Protein AF-A0A6C0LGG3-F1 (afdb_monomer)

Foldseek 3Di:
DAEEEEELVCQVVVQVCLAPFWEKEWEDAPPDPVRVVLVVQVVVLVVDVLCVVLRYYYYYYYLSNLVVHPDVVSVVCVVVDDGWIWTGHRPDIDTDPDDSGNVSSSVVSVVVSVPPDDDDDPPPPPPPPPDDDDDDDDDDDDDDDDDDDDDDDDDDDDDDDDDDDDDDDDDD

Nearest PDB structures (foldseek):
  8eky-assembly1_M  TM=8.293E-01  e=2.227E-06  Homo sapiens
  7f05-assembly2_D  TM=6.601E-01  e=1.303E-04  Homo sapiens
  7f05-assembly1_A  TM=6.114E-01  e=1.422E-03  Homo sapiens
  1a8y-assembly1_A-2  TM=6.517E-01  e=4.264E-03  Oryctolagus cuniculus
  2lst-assembly1_A  TM=5.502E-01  e=1.030E-03  Thermus thermophilus HB27

Radius of gyration: 36.73 Å; Cα contacts (8 Å, |Δi|>4): 195; chains: 1; bounding box: 94×72×76 Å

Secondary structure (DSSP, 8-state):
-EEEEE-GGGHHHHHHHHHHSEEEEEEE-TT-HHHHHHHHHHHHHHT-HHHHTTTEEEEEEEGGGGGG--SHHHHHHHHH-SSEEEEEETTEEEEE-S-SSHHHHHHHHHHHHH-SS-PPPP--------------------------------------------------

InterPro domains:
  IPR013766 Thioredoxin domain [PF00085] (20-109)
  IPR036249 Thioredoxin-like superfamily [SSF52833] (14-112)
  IPR051063 Protein Disulfide Isomerase [PTHR45672] (22-161)

Sequence (172 aa):
MLFVTLDPSQGAELDKLAEFNKILLRYHSPLCTHCVKMGPDWDKVKKDKRLASSDITIVDANVGIVDGTKHPSAKDVSKKGVPTIYLIEGNNMKEYNGDRNQEDIVSFVLENSKQSGGKKKKKKIIRRKTQAKRRNVKAKKPTIKTKKSKRRQTIKRKKTIKRKKTIKRKSK

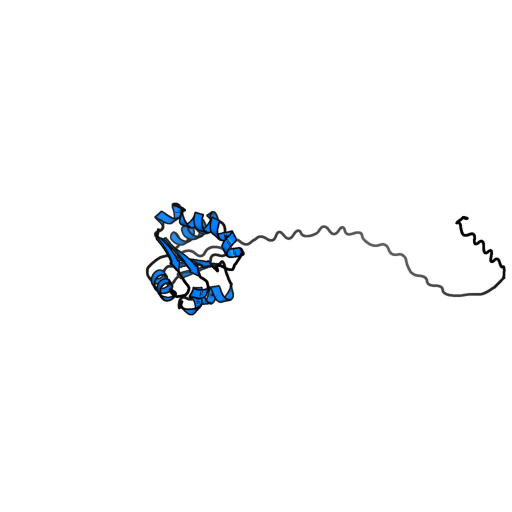Mean predicted aligned error: 15.9 Å

pLDDT: mean 74.4, std 22.51, range [34.44, 94.94]

Solvent-accessible surface area (backbone atoms only — not comparable to full-atom values): 11001 Å² total; per-residue (Å²): 97,50,80,45,78,38,56,42,88,41,12,63,56,54,46,53,46,30,59,78,38,40,27,43,37,34,36,31,48,96,86,37,67,68,30,59,70,36,42,67,32,50,55,49,50,76,68,38,67,79,49,48,82,64,67,35,32,41,33,42,31,36,57,66,15,37,87,48,30,83,50,68,67,33,64,50,37,73,75,72,48,71,63,41,43,36,42,30,47,48,92,47,76,44,80,61,87,74,63,84,44,39,69,53,50,54,48,54,49,55,55,51,74,73,41,93,74,72,87,81,78,78,83,75,80,77,77,78,76,84,76,80,84,82,82,86,79,82,88,85,85,86,81,89,82,88,82,91,84,86,80,91,81,90,86,90,80,91,79,90,75,88,79,87,76,90,86,79,87,79,91,133

Structure (mmCIF, N/CA/C/O backbone):
data_AF-A0A6C0LGG3-F1
#
_entry.id   AF-A0A6C0LGG3-F1
#
loop_
_atom_site.group_PDB
_atom_site.id
_atom_site.type_symbol
_atom_site.label_atom_id
_atom_site.label_alt_id
_atom_site.label_comp_id
_atom_site.label_asym_id
_atom_site.label_entity_id
_atom_site.label_seq_id
_atom_site.pdbx_PDB_ins_code
_atom_site.Cartn_x
_atom_site.Cartn_y
_atom_site.Cartn_z
_atom_site.occupancy
_atom_site.B_iso_or_equiv
_atom_site.auth_seq_id
_atom_site.auth_comp_id
_atom_site.auth_asym_id
_atom_site.auth_atom_id
_atom_site.pdbx_PDB_model_num
ATOM 1 N N . MET A 1 1 ? -15.953 -0.847 6.274 1.00 68.62 1 MET A N 1
ATOM 2 C CA . MET A 1 1 ? -14.761 -1.129 5.443 1.00 68.62 1 MET A CA 1
ATOM 3 C C . MET A 1 1 ? -15.097 -0.825 4.002 1.00 68.62 1 MET A C 1
ATOM 5 O O . MET A 1 1 ? -16.044 -1.402 3.482 1.00 68.62 1 MET A O 1
ATOM 9 N N . LEU A 1 2 ? -14.371 0.109 3.400 1.00 84.31 2 LEU A N 1
ATOM 10 C CA . LEU A 1 2 ? -14.626 0.580 2.044 1.00 84.31 2 LEU A CA 1
ATOM 11 C C . LEU A 1 2 ? -13.409 0.248 1.174 1.00 84.31 2 LEU A C 1
ATOM 13 O O . LEU A 1 2 ? -12.272 0.357 1.634 1.00 84.31 2 LEU A O 1
ATOM 17 N N . PHE A 1 3 ? -13.652 -0.229 -0.044 1.00 89.31 3 PHE A N 1
ATOM 18 C CA . PHE A 1 3 ? -12.607 -0.559 -1.007 1.00 89.31 3 PHE A CA 1
ATOM 19 C C . PHE 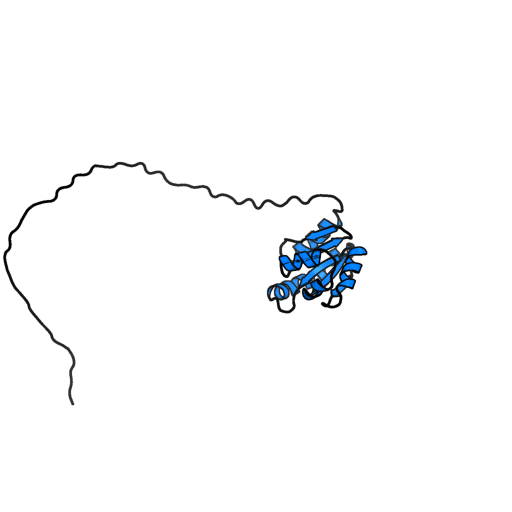A 1 3 ? -12.724 0.371 -2.211 1.00 89.31 3 PHE A C 1
ATOM 21 O O . PHE A 1 3 ? -13.799 0.458 -2.801 1.00 89.31 3 PHE A O 1
ATOM 28 N N . VAL A 1 4 ? -11.628 1.043 -2.562 1.00 92.00 4 VAL A N 1
ATOM 29 C CA . VAL A 1 4 ? -11.557 1.953 -3.713 1.00 92.00 4 VAL A CA 1
ATOM 30 C C . VAL A 1 4 ? -10.422 1.522 -4.623 1.00 92.00 4 VAL A C 1
ATOM 32 O O . VAL A 1 4 ? -9.296 1.324 -4.171 1.00 92.00 4 VAL A O 1
ATOM 35 N N . THR A 1 5 ? -10.708 1.404 -5.912 1.00 92.88 5 THR A N 1
ATOM 36 C CA . THR A 1 5 ? -9.689 1.343 -6.961 1.00 92.88 5 THR A CA 1
ATOM 37 C C . THR A 1 5 ? -9.531 2.731 -7.552 1.00 92.88 5 THR A C 1
ATOM 39 O O . THR A 1 5 ? -10.536 3.334 -7.919 1.00 92.88 5 THR A O 1
ATOM 42 N N . LEU A 1 6 ? -8.299 3.227 -7.633 1.00 92.19 6 LEU A N 1
ATOM 43 C CA . LEU A 1 6 ? -8.004 4.531 -8.213 1.00 92.19 6 LEU A CA 1
ATOM 44 C C . LEU A 1 6 ? -7.221 4.382 -9.510 1.00 92.19 6 LEU A C 1
ATOM 46 O O . LEU A 1 6 ? -6.122 3.811 -9.547 1.00 92.19 6 LEU A O 1
ATOM 50 N N . ASP A 1 7 ? -7.790 4.958 -10.557 1.00 89.75 7 ASP A N 1
ATOM 51 C CA . ASP A 1 7 ? -7.157 5.088 -11.857 1.00 89.75 7 ASP A CA 1
ATOM 52 C C . ASP A 1 7 ? -6.155 6.257 -11.880 1.00 89.75 7 ASP A C 1
ATOM 54 O O . ASP A 1 7 ? -6.209 7.151 -11.028 1.00 89.75 7 ASP A O 1
ATOM 58 N N . PRO A 1 8 ? -5.230 6.303 -12.862 1.00 88.50 8 PRO A N 1
ATOM 59 C CA . PRO A 1 8 ? -4.203 7.347 -12.952 1.00 88.50 8 PRO A CA 1
ATOM 60 C C . PRO A 1 8 ? -4.741 8.787 -12.929 1.00 88.50 8 PRO A C 1
ATOM 62 O O . PRO A 1 8 ? -4.051 9.702 -12.491 1.00 88.50 8 PRO A O 1
ATOM 65 N N . SER A 1 9 ? -5.984 8.998 -13.366 1.00 89.88 9 SER A N 1
ATOM 66 C CA . SER A 1 9 ? -6.632 10.313 -13.395 1.00 89.88 9 SER A CA 1
ATOM 67 C C . SER A 1 9 ? -7.136 10.795 -12.026 1.00 89.88 9 SER A C 1
ATOM 69 O O . SER A 1 9 ? -7.463 11.970 -11.884 1.00 89.88 9 SER A O 1
ATOM 71 N N . GLN A 1 10 ? -7.202 9.926 -11.011 1.00 91.06 10 GLN A N 1
ATOM 72 C CA . GLN A 1 10 ? -7.863 10.204 -9.727 1.00 91.06 10 GLN A CA 1
ATOM 73 C C . GLN A 1 10 ? -6.899 10.608 -8.596 1.00 91.06 10 GLN A C 1
ATOM 75 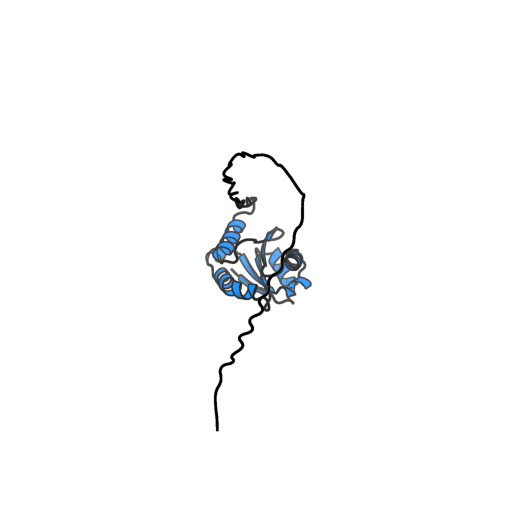O O . GLN A 1 10 ? -7.213 10.441 -7.418 1.00 91.06 10 GLN A O 1
ATOM 80 N N . GLY A 1 11 ? -5.727 11.171 -8.905 1.00 88.12 11 GLY A N 1
ATOM 81 C CA . GLY A 1 11 ? -4.739 11.532 -7.872 1.00 88.12 11 GLY A CA 1
ATOM 82 C C . GLY A 1 11 ? -5.259 12.491 -6.796 1.00 88.12 11 GLY A C 1
ATOM 83 O O . GLY A 1 11 ? -4.998 12.295 -5.612 1.00 88.12 11 GLY A O 1
ATOM 84 N N . ALA A 1 12 ? -6.109 13.448 -7.172 1.00 89.94 12 ALA A N 1
ATOM 85 C CA . ALA A 1 12 ? -6.736 14.362 -6.217 1.00 89.94 12 ALA A CA 1
ATOM 86 C C . ALA A 1 12 ? -7.730 13.672 -5.261 1.00 89.94 12 ALA A C 1
ATOM 88 O O . ALA A 1 12 ? -8.007 14.188 -4.179 1.00 89.94 12 ALA A O 1
ATOM 89 N N . GLU A 1 13 ? -8.301 12.531 -5.651 1.00 91.00 13 GLU A N 1
ATOM 90 C CA . GLU A 1 13 ? -9.200 11.753 -4.796 1.00 91.00 13 GLU A CA 1
ATOM 91 C C . GLU A 1 13 ? -8.419 11.025 -3.700 1.00 91.00 13 GLU A C 1
ATOM 93 O O . GLU A 1 13 ? -8.846 11.013 -2.546 1.00 91.00 13 GLU A O 1
ATOM 98 N N . LEU A 1 14 ? -7.232 10.505 -4.034 1.00 90.62 14 LEU A N 1
ATOM 99 C CA . LEU A 1 14 ? -6.331 9.892 -3.062 1.00 90.62 14 LEU A CA 1
ATOM 100 C C . LEU A 1 14 ? -5.936 10.876 -1.955 1.00 90.62 14 LEU A C 1
ATOM 102 O O . LEU A 1 14 ? -5.975 10.516 -0.779 1.00 90.62 14 LEU A O 1
ATOM 106 N N . ASP A 1 15 ? -5.588 12.109 -2.334 1.00 90.31 15 ASP A N 1
ATOM 107 C CA . ASP A 1 15 ? -5.194 13.158 -1.388 1.00 90.31 15 ASP A CA 1
ATOM 108 C C . ASP A 1 15 ? -6.338 13.469 -0.403 1.00 90.31 15 ASP A C 1
ATOM 110 O O . ASP A 1 15 ? -6.129 13.487 0.808 1.00 90.31 15 ASP A O 1
ATOM 114 N N . LYS A 1 16 ? -7.576 13.600 -0.898 1.00 91.19 16 LYS A N 1
ATOM 115 C CA . LYS A 1 16 ? -8.758 13.810 -0.042 1.00 91.19 16 LYS A CA 1
ATOM 116 C C . LYS A 1 16 ? -8.990 12.629 0.898 1.00 91.19 16 LYS A C 1
ATOM 118 O O . LYS A 1 16 ? -9.224 12.813 2.088 1.00 91.19 16 LYS A O 1
ATOM 123 N N . LEU A 1 17 ? -8.917 11.400 0.385 1.00 90.69 17 LEU A N 1
ATOM 124 C CA . LEU A 1 17 ? -9.123 10.201 1.200 1.00 90.69 17 LEU A CA 1
ATOM 125 C C . LEU A 1 17 ? -8.088 10.081 2.325 1.00 90.69 17 LEU A C 1
ATOM 127 O O . LEU A 1 17 ? -8.449 9.668 3.426 1.00 90.69 17 LEU A O 1
ATOM 131 N N . ALA A 1 18 ? -6.837 10.460 2.056 1.00 89.88 18 ALA A N 1
ATOM 132 C CA . ALA A 1 18 ? -5.750 10.454 3.030 1.00 89.88 18 ALA A CA 1
ATOM 133 C C . ALA A 1 18 ? -5.952 11.465 4.174 1.00 89.88 18 ALA A C 1
ATOM 135 O O . ALA A 1 18 ? -5.519 11.206 5.298 1.00 89.88 18 ALA A O 1
ATOM 136 N N . GLU A 1 19 ? -6.605 12.597 3.902 1.00 88.75 19 GLU A N 1
ATOM 137 C CA . GLU A 1 19 ? -6.882 13.636 4.901 1.00 88.75 19 GLU A CA 1
ATOM 138 C C . GLU A 1 19 ? -8.019 13.246 5.853 1.00 88.75 19 GLU A C 1
ATOM 140 O O . GLU A 1 19 ? -7.899 13.433 7.063 1.00 88.75 19 GLU A O 1
ATOM 145 N N . PHE A 1 20 ? -9.113 12.688 5.325 1.00 86.06 20 PHE A N 1
ATOM 146 C CA . PHE A 1 20 ? -10.318 12.421 6.120 1.00 86.06 20 PHE A CA 1
ATOM 147 C C . PHE A 1 20 ? -10.325 11.053 6.805 1.00 86.06 20 PHE A C 1
ATOM 149 O O . PHE A 1 20 ? -10.937 10.907 7.861 1.00 86.06 20 PHE A O 1
ATOM 156 N N . ASN A 1 21 ? -9.679 10.042 6.216 1.00 89.00 21 ASN A N 1
ATOM 157 C CA . ASN A 1 21 ? -9.802 8.655 6.656 1.00 89.00 21 ASN A CA 1
ATOM 158 C C . ASN A 1 21 ? -8.443 7.981 6.846 1.00 89.00 21 ASN A C 1
ATOM 160 O O . ASN A 1 21 ? -7.431 8.358 6.258 1.00 89.00 21 ASN A O 1
ATOM 164 N N . LYS A 1 22 ? -8.439 6.898 7.629 1.00 91.69 22 LYS A N 1
ATOM 165 C CA . LYS A 1 22 ? -7.303 5.974 7.663 1.00 91.69 22 LYS A CA 1
ATOM 166 C C . LYS A 1 22 ? -7.346 5.114 6.414 1.00 91.69 22 LYS A C 1
ATOM 168 O O . LYS A 1 22 ? -8.293 4.346 6.219 1.00 91.69 22 LYS A O 1
ATOM 173 N N . ILE A 1 23 ? -6.319 5.224 5.582 1.00 93.31 23 ILE A N 1
ATOM 174 C CA . ILE A 1 23 ? -6.248 4.496 4.321 1.00 93.31 23 ILE A CA 1
ATOM 175 C C . ILE A 1 23 ? -5.083 3.512 4.306 1.00 93.31 23 ILE A C 1
ATOM 177 O O . ILE A 1 23 ? -3.945 3.842 4.647 1.00 93.31 23 ILE A O 1
ATOM 181 N N . LEU A 1 24 ? -5.369 2.284 3.883 1.00 94.31 24 LEU A N 1
ATOM 182 C CA . LEU A 1 24 ? -4.362 1.304 3.506 1.00 94.31 24 LEU A CA 1
ATOM 183 C C . LEU A 1 24 ? -4.193 1.366 1.990 1.00 94.31 24 LEU A C 1
ATOM 185 O O . LEU A 1 24 ? -5.000 0.818 1.242 1.00 94.31 24 LEU A O 1
ATOM 189 N N . LEU A 1 25 ? -3.141 2.042 1.553 1.00 94.12 25 LEU A N 1
ATOM 190 C CA . LEU A 1 25 ? -2.843 2.306 0.156 1.00 94.12 25 LEU A CA 1
ATOM 191 C C . LEU A 1 25 ? -1.869 1.266 -0.395 1.00 94.12 25 LEU A C 1
ATOM 193 O O . LEU A 1 25 ? -0.765 1.112 0.124 1.00 94.12 25 LEU A O 1
ATOM 197 N N . ARG A 1 26 ? -2.230 0.602 -1.492 1.00 94.12 26 ARG A N 1
ATOM 198 C CA . ARG A 1 26 ? -1.309 -0.200 -2.304 1.00 94.12 26 ARG A CA 1
ATOM 199 C C . ARG A 1 26 ? -1.100 0.469 -3.648 1.00 94.12 26 ARG A C 1
ATOM 201 O O . ARG A 1 26 ? -2.061 0.688 -4.373 1.00 94.12 26 ARG A O 1
ATOM 208 N N . TYR A 1 27 ? 0.157 0.684 -4.011 1.00 94.94 27 TYR A N 1
ATOM 209 C CA . TYR A 1 27 ? 0.516 1.026 -5.381 1.00 94.94 27 TYR A CA 1
ATOM 210 C C . TYR A 1 27 ? 0.804 -0.237 -6.186 1.00 94.94 27 TYR A C 1
ATOM 212 O O . TYR A 1 27 ? 1.655 -1.049 -5.801 1.00 94.94 27 TYR A O 1
ATOM 220 N N . HIS A 1 28 ? 0.120 -0.391 -7.316 1.00 93.94 28 HIS A N 1
ATOM 221 C CA . HIS A 1 28 ? 0.299 -1.513 -8.232 1.00 93.94 28 HIS A CA 1
ATOM 222 C C . HIS A 1 28 ? 0.442 -1.046 -9.685 1.00 93.94 28 HIS A C 1
ATOM 224 O O . HIS A 1 28 ? 0.162 0.097 -10.029 1.00 93.94 28 HIS A O 1
ATOM 230 N N . SER A 1 29 ? 0.882 -1.949 -10.561 1.00 93.62 29 SER A N 1
ATOM 231 C CA . SER A 1 29 ? 0.896 -1.721 -12.008 1.00 93.62 29 SER A CA 1
ATOM 232 C C . SER A 1 29 ? 0.348 -2.952 -12.731 1.00 93.62 29 SER A C 1
ATOM 234 O O . SER A 1 29 ? 0.697 -4.070 -12.335 1.00 93.62 29 SER A O 1
ATOM 236 N N . PRO A 1 30 ? -0.474 -2.785 -13.785 1.00 89.50 30 PRO A N 1
ATOM 237 C CA . PRO A 1 30 ? -1.038 -3.906 -14.539 1.00 89.50 30 PRO A CA 1
ATOM 238 C C . PRO A 1 30 ? 0.025 -4.741 -15.270 1.00 89.50 30 PRO A C 1
ATOM 240 O O . PRO A 1 30 ? -0.169 -5.934 -15.474 1.00 89.50 30 PRO A O 1
ATOM 243 N N . LEU A 1 31 ? 1.175 -4.150 -15.614 1.00 89.69 31 LEU A N 1
ATOM 244 C CA . LEU A 1 31 ? 2.265 -4.842 -16.317 1.00 89.69 31 LEU A CA 1
ATOM 245 C C . LEU A 1 31 ? 3.255 -5.538 -15.370 1.00 89.69 31 LEU A C 1
ATOM 247 O O . LEU A 1 31 ? 4.162 -6.245 -15.808 1.00 89.69 31 LEU A O 1
ATOM 251 N N . CYS A 1 32 ? 3.120 -5.342 -14.058 1.00 92.50 32 CYS A N 1
ATOM 252 C CA . CYS A 1 32 ? 4.085 -5.859 -13.100 1.00 92.50 32 CYS A CA 1
ATOM 253 C C . CYS A 1 32 ? 3.719 -7.280 -12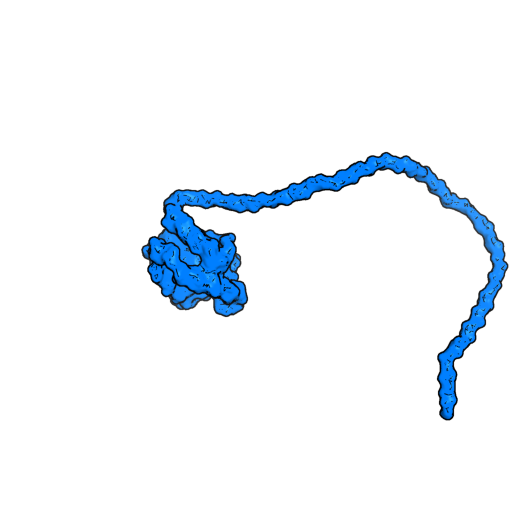.652 1.00 92.50 32 CYS A C 1
ATOM 255 O O . CYS A 1 32 ? 2.788 -7.489 -11.872 1.00 92.50 32 CYS A O 1
ATOM 257 N N . THR A 1 33 ? 4.527 -8.261 -13.052 1.00 92.31 33 THR A N 1
ATOM 258 C CA . THR A 1 33 ? 4.357 -9.671 -12.656 1.00 92.31 33 THR A CA 1
ATOM 259 C C . THR A 1 33 ? 4.379 -9.874 -11.135 1.00 92.31 33 THR A C 1
ATOM 261 O O . THR A 1 33 ? 3.654 -10.722 -10.614 1.00 92.31 33 THR A O 1
ATOM 264 N N . HIS A 1 34 ? 5.156 -9.076 -10.393 1.00 91.44 34 HIS A N 1
ATOM 265 C CA . HIS A 1 34 ? 5.180 -9.114 -8.926 1.00 91.44 34 HIS A CA 1
ATOM 266 C C . HIS A 1 34 ? 3.876 -8.607 -8.296 1.00 91.44 34 HIS A C 1
ATOM 268 O O . HIS A 1 34 ? 3.466 -9.131 -7.262 1.00 91.44 34 HIS A O 1
ATOM 274 N N . CYS A 1 35 ? 3.209 -7.632 -8.923 1.00 92.81 35 CYS A N 1
ATOM 275 C CA . CYS A 1 35 ? 1.904 -7.145 -8.473 1.00 92.81 35 CYS A CA 1
ATOM 276 C C . CYS A 1 35 ? 0.819 -8.200 -8.707 1.00 92.81 35 CYS A C 1
ATOM 278 O O . CYS A 1 35 ? 0.023 -8.465 -7.810 1.00 92.81 35 CYS A O 1
ATOM 280 N N . VAL A 1 36 ? 0.831 -8.856 -9.874 1.00 91.56 36 VAL A N 1
ATOM 281 C CA . VAL A 1 36 ? -0.135 -9.917 -10.210 1.00 91.56 36 VAL A CA 1
ATOM 282 C C . VAL A 1 36 ? -0.031 -11.087 -9.230 1.00 91.56 36 VAL A C 1
ATOM 284 O O . VAL A 1 36 ? -1.047 -11.554 -8.724 1.00 91.56 36 VAL A O 1
ATOM 287 N N . LYS A 1 37 ? 1.192 -11.507 -8.876 1.00 92.62 37 LYS A N 1
ATOM 288 C CA . LYS A 1 37 ? 1.418 -12.568 -7.876 1.00 92.62 37 LYS A CA 1
ATOM 289 C C . LYS A 1 37 ? 0.870 -12.223 -6.489 1.00 92.62 37 LYS A C 1
ATOM 291 O O . LYS A 1 37 ? 0.441 -13.121 -5.779 1.00 92.62 37 LYS A O 1
ATOM 296 N N . MET A 1 38 ? 0.880 -10.944 -6.116 1.00 92.56 38 MET A N 1
ATOM 297 C CA . MET A 1 38 ? 0.341 -10.453 -4.842 1.00 92.56 38 MET A CA 1
ATOM 298 C C . MET A 1 38 ? -1.184 -10.231 -4.884 1.00 92.56 38 MET A C 1
ATOM 300 O O . MET A 1 38 ? -1.823 -10.127 -3.839 1.00 92.56 38 MET A O 1
ATOM 304 N N . GLY A 1 39 ? -1.783 -10.174 -6.078 1.00 91.75 39 GLY A N 1
ATOM 305 C CA . GLY A 1 39 ? -3.227 -10.044 -6.297 1.00 91.75 39 GLY A CA 1
ATOM 306 C C . GLY A 1 39 ? -4.097 -10.926 -5.390 1.00 91.75 39 GLY A C 1
ATOM 307 O O . GLY A 1 39 ? -4.890 -10.366 -4.632 1.00 91.75 39 GLY A O 1
ATOM 308 N N . PRO A 1 40 ? -3.922 -12.265 -5.379 1.00 93.50 40 PRO A N 1
ATOM 309 C CA . PRO A 1 40 ? -4.771 -13.149 -4.580 1.00 93.50 40 PRO A CA 1
ATOM 310 C C . PRO A 1 40 ? -4.668 -12.891 -3.075 1.00 93.50 40 PRO A C 1
ATOM 312 O O . PRO A 1 40 ? -5.671 -12.987 -2.372 1.00 93.50 40 PRO A O 1
ATOM 315 N N . ASP A 1 41 ? -3.487 -12.549 -2.558 1.00 94.19 41 ASP A N 1
ATOM 316 C CA . ASP A 1 41 ? -3.332 -12.244 -1.133 1.00 94.19 41 ASP A CA 1
ATOM 317 C C . ASP A 1 41 ? -3.942 -10.890 -0.781 1.00 94.19 41 ASP A C 1
ATOM 319 O O . ASP A 1 41 ? -4.582 -10.755 0.260 1.00 94.19 41 ASP A O 1
ATOM 323 N N . TRP A 1 42 ? -3.848 -9.910 -1.679 1.00 93.88 42 TRP A N 1
ATOM 324 C CA . TRP A 1 42 ? -4.516 -8.623 -1.511 1.00 93.88 42 TRP A CA 1
ATOM 325 C C . TRP A 1 42 ? -6.042 -8.750 -1.491 1.00 93.88 42 TRP A C 1
ATOM 327 O O . TRP A 1 42 ? -6.701 -8.124 -0.664 1.00 93.88 42 TRP A O 1
ATOM 337 N N . ASP A 1 43 ? -6.620 -9.605 -2.334 1.00 93.25 43 ASP A N 1
ATOM 338 C CA . ASP A 1 43 ? -8.066 -9.842 -2.323 1.00 93.25 43 ASP A CA 1
ATOM 339 C C . ASP A 1 43 ? -8.539 -10.533 -1.038 1.00 93.25 43 ASP A C 1
ATOM 341 O O . ASP A 1 43 ? -9.647 -10.265 -0.566 1.00 93.25 43 ASP A O 1
ATOM 345 N N . LYS A 1 44 ? -7.697 -11.371 -0.417 1.00 93.44 44 LYS A N 1
ATOM 346 C CA . LYS A 1 44 ? -7.981 -11.903 0.924 1.00 93.44 44 LYS A CA 1
ATOM 347 C C . LYS A 1 44 ? -7.940 -10.805 1.983 1.00 93.44 44 LYS A C 1
ATOM 349 O O . LYS A 1 44 ? -8.811 -10.791 2.845 1.00 93.44 44 LYS A O 1
ATOM 354 N N . VAL A 1 45 ? -6.990 -9.865 1.901 1.00 92.50 45 VAL A N 1
ATOM 355 C CA . VAL A 1 45 ? -6.929 -8.701 2.808 1.00 92.50 45 VAL A CA 1
ATOM 356 C C . VAL A 1 45 ? -8.214 -7.873 2.704 1.00 92.50 45 VAL A C 1
ATOM 358 O O . VAL A 1 45 ? -8.791 -7.529 3.731 1.00 92.50 45 VAL A O 1
ATOM 361 N N . LYS A 1 46 ? -8.726 -7.627 1.488 1.00 90.94 46 LYS A N 1
ATOM 362 C CA . LYS A 1 46 ? -10.004 -6.913 1.277 1.00 90.94 46 LYS A CA 1
ATOM 363 C C . LYS A 1 46 ? -11.198 -7.590 1.950 1.00 90.94 46 LYS A C 1
ATOM 365 O O . LYS A 1 46 ? -12.122 -6.908 2.376 1.00 90.94 46 LYS A O 1
ATOM 370 N N . LYS A 1 47 ? -11.191 -8.922 2.022 1.00 91.06 47 LYS A N 1
ATOM 371 C CA . LYS A 1 47 ? -12.276 -9.733 2.597 1.00 91.06 47 LYS A CA 1
ATOM 372 C C . LYS A 1 47 ? -12.073 -10.047 4.082 1.00 91.06 47 LYS A C 1
ATOM 374 O O . LYS A 1 47 ? -12.912 -10.723 4.680 1.00 91.06 47 LYS A O 1
ATOM 379 N N . ASP A 1 48 ? -10.972 -9.602 4.686 1.00 90.81 48 ASP A N 1
ATOM 380 C CA . ASP A 1 48 ? -10.644 -9.948 6.063 1.00 90.81 48 ASP A CA 1
ATOM 381 C C . ASP A 1 48 ? -11.524 -9.176 7.055 1.00 90.81 48 ASP A C 1
ATOM 383 O O . ASP A 1 48 ? -11.434 -7.955 7.199 1.00 90.81 48 ASP A O 1
ATOM 387 N N . LYS A 1 49 ? -12.358 -9.910 7.796 1.00 86.50 49 LYS A N 1
ATOM 388 C CA . LYS A 1 49 ? -13.289 -9.342 8.782 1.00 86.50 49 LYS A CA 1
ATOM 389 C C . LYS A 1 49 ? -12.583 -8.592 9.911 1.00 86.50 49 LYS A C 1
ATOM 391 O O . LYS A 1 49 ? -13.186 -7.709 10.508 1.00 86.50 49 LYS A O 1
ATOM 396 N N . ARG A 1 50 ? -11.312 -8.897 10.200 1.00 86.75 50 ARG A N 1
ATOM 397 C CA . ARG A 1 50 ? -10.550 -8.209 11.256 1.00 86.75 50 ARG A CA 1
ATOM 398 C C . ARG A 1 50 ? -10.349 -6.727 10.951 1.00 86.75 50 ARG A C 1
ATOM 400 O O . ARG A 1 50 ? -10.273 -5.924 11.874 1.00 86.75 50 ARG A O 1
ATOM 407 N N . LEU A 1 51 ? -10.287 -6.369 9.669 1.00 84.44 51 LEU A N 1
ATOM 408 C CA . LEU A 1 51 ? -10.164 -4.981 9.228 1.00 84.44 51 LEU A CA 1
ATOM 409 C C . LEU A 1 51 ? -11.507 -4.244 9.236 1.00 84.44 51 LEU A C 1
ATOM 411 O O . LEU A 1 51 ? -11.530 -3.014 9.319 1.00 84.44 51 LEU A O 1
ATOM 415 N N . ALA A 1 52 ? -12.624 -4.976 9.225 1.00 80.06 52 ALA A N 1
ATOM 416 C CA . ALA A 1 52 ? -13.954 -4.381 9.278 1.00 80.06 52 ALA A CA 1
ATOM 417 C C . ALA A 1 52 ? -14.186 -3.577 10.561 1.00 80.06 52 ALA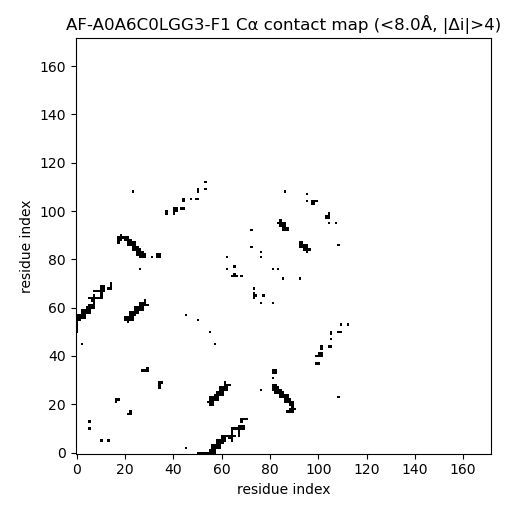 A C 1
ATOM 419 O O . ALA A 1 52 ? -14.835 -2.540 10.505 1.00 80.06 52 ALA A O 1
ATOM 420 N N . SER A 1 53 ? -13.601 -4.010 11.680 1.00 75.56 53 SER A N 1
ATOM 421 C CA . SER A 1 53 ? -13.703 -3.332 12.977 1.00 75.56 53 SER A CA 1
ATOM 422 C C . SER A 1 53 ? -12.776 -2.123 13.138 1.00 75.56 53 SER A C 1
ATOM 424 O O . SER A 1 53 ? -12.807 -1.489 14.185 1.00 75.56 53 SER A O 1
ATOM 426 N N . SER A 1 54 ? -11.905 -1.840 12.163 1.00 76.88 54 SER A N 1
ATOM 427 C CA . SER A 1 54 ? -10.864 -0.805 12.289 1.00 76.88 54 SER A CA 1
ATOM 428 C C . SER A 1 54 ? -11.157 0.503 11.547 1.00 76.88 54 SER A C 1
ATOM 430 O O . SER A 1 54 ? -10.322 1.399 11.590 1.00 76.88 54 SER A O 1
ATOM 432 N N . ASP A 1 55 ? -12.314 0.623 10.884 1.00 83.25 55 ASP A N 1
ATOM 433 C CA . ASP A 1 55 ? -12.710 1.804 10.091 1.00 83.25 55 ASP A CA 1
ATOM 434 C C . ASP A 1 55 ? -11.645 2.254 9.078 1.00 83.25 55 ASP A C 1
ATOM 436 O O . ASP A 1 55 ? -11.345 3.434 8.914 1.00 83.25 55 ASP A O 1
ATOM 440 N N . ILE A 1 56 ? -11.049 1.279 8.384 1.00 90.00 56 ILE A N 1
ATOM 441 C CA . ILE A 1 56 ? -10.004 1.520 7.386 1.00 90.00 56 ILE A CA 1
ATOM 442 C C . ILE A 1 56 ? -10.580 1.389 5.983 1.00 90.00 56 ILE A C 1
ATOM 444 O O . ILE A 1 56 ? -11.336 0.457 5.672 1.00 90.00 56 ILE A O 1
ATOM 448 N N . THR A 1 57 ? -10.165 2.314 5.125 1.00 92.06 57 THR A N 1
ATOM 449 C CA . THR A 1 57 ? -10.432 2.276 3.690 1.00 92.06 57 THR A CA 1
ATOM 450 C C . THR A 1 57 ? -9.238 1.652 2.982 1.00 92.06 57 THR A C 1
ATOM 452 O O . THR A 1 57 ? -8.108 2.121 3.104 1.00 92.06 57 THR A O 1
ATOM 455 N N . ILE A 1 58 ? -9.465 0.570 2.243 1.00 93.62 58 ILE A N 1
ATOM 456 C CA . ILE A 1 58 ? -8.421 -0.048 1.427 1.00 93.62 58 ILE A CA 1
ATOM 457 C C . ILE A 1 58 ? -8.450 0.602 0.052 1.00 93.62 58 ILE A C 1
ATOM 459 O O . ILE A 1 58 ? -9.476 0.579 -0.624 1.00 93.62 58 ILE A O 1
ATOM 463 N N . VAL A 1 59 ? -7.313 1.147 -0.364 1.00 94.50 59 VAL A N 1
ATOM 464 C CA . VAL A 1 59 ? -7.156 1.827 -1.646 1.00 94.50 59 VAL A CA 1
ATOM 465 C C . VAL A 1 59 ? -6.150 1.074 -2.501 1.00 94.50 59 VAL A C 1
ATOM 467 O O . VAL A 1 59 ? -5.032 0.782 -2.074 1.00 94.50 59 VAL A O 1
ATOM 470 N N . ASP A 1 60 ? -6.558 0.760 -3.720 1.00 94.31 60 ASP A N 1
ATOM 471 C CA . ASP A 1 60 ? -5.739 0.115 -4.731 1.00 94.31 60 ASP A CA 1
ATOM 472 C C . ASP A 1 60 ? -5.467 1.112 -5.850 1.00 94.31 60 ASP A C 1
ATOM 474 O O . ASP A 1 60 ? -6.355 1.428 -6.635 1.00 94.31 60 ASP A O 1
ATOM 478 N N . ALA A 1 61 ? -4.262 1.667 -5.871 1.00 94.62 61 ALA A N 1
ATOM 479 C CA . ALA A 1 61 ? -3.907 2.758 -6.758 1.00 94.62 61 ALA A CA 1
ATOM 480 C C . ALA A 1 61 ? -2.941 2.286 -7.842 1.00 94.62 61 ALA A C 1
ATOM 482 O O . ALA A 1 61 ? -1.915 1.652 -7.565 1.00 94.62 61 ALA A O 1
ATOM 483 N N . ASN A 1 62 ? -3.235 2.642 -9.088 1.00 93.56 62 ASN A N 1
ATOM 484 C CA . ASN A 1 62 ? -2.286 2.447 -10.171 1.00 93.56 62 ASN A CA 1
ATOM 485 C C . ASN A 1 62 ? -1.077 3.378 -9.977 1.00 93.56 62 ASN A C 1
ATOM 487 O O . ASN A 1 62 ? -1.236 4.546 -9.644 1.00 93.56 62 ASN A O 1
ATOM 491 N N . VAL A 1 63 ? 0.140 2.897 -10.226 1.00 92.81 63 VAL A N 1
ATOM 492 C CA . VAL A 1 63 ? 1.368 3.706 -10.148 1.00 92.81 63 VAL A CA 1
ATOM 493 C C . VAL A 1 63 ? 1.335 4.947 -11.048 1.00 92.81 63 VAL A C 1
ATOM 495 O O . VAL A 1 63 ? 1.987 5.934 -10.734 1.00 92.81 63 VAL A O 1
ATOM 498 N N . GLY A 1 64 ? 0.541 4.941 -12.125 1.00 89.94 64 GLY A N 1
ATOM 499 C CA . GLY A 1 64 ? 0.342 6.123 -12.973 1.00 89.94 64 GLY A CA 1
ATOM 500 C C . GLY A 1 64 ? -0.324 7.306 -12.258 1.00 89.94 64 GLY A C 1
ATOM 501 O O . GLY A 1 64 ? -0.264 8.424 -12.749 1.00 89.94 64 GLY A O 1
ATOM 502 N N . ILE A 1 65 ? -0.923 7.093 -11.082 1.00 91.50 65 ILE A N 1
ATOM 503 C CA . ILE A 1 65 ? -1.548 8.156 -10.285 1.00 91.50 65 ILE A CA 1
ATOM 504 C C . ILE A 1 65 ? -0.530 9.131 -9.676 1.00 91.50 65 ILE A C 1
ATOM 506 O O . ILE A 1 65 ? -0.899 10.203 -9.193 1.00 91.50 65 ILE A O 1
ATOM 510 N N . VAL A 1 66 ? 0.751 8.751 -9.656 1.00 89.69 66 VAL A N 1
ATOM 511 C CA . VAL A 1 66 ? 1.815 9.502 -8.986 1.00 89.69 66 VAL A CA 1
ATOM 512 C C . VAL A 1 66 ? 1.947 10.921 -9.534 1.00 89.69 66 VAL A C 1
ATOM 514 O O . VAL A 1 66 ? 2.179 11.844 -8.756 1.00 89.69 66 VAL A O 1
ATOM 517 N N . ASP A 1 67 ? 1.725 11.113 -10.834 1.00 87.00 67 ASP A N 1
ATOM 518 C CA . ASP A 1 67 ? 1.804 12.431 -11.470 1.00 87.00 67 ASP A CA 1
ATOM 519 C C . ASP A 1 67 ? 0.690 13.381 -10.993 1.00 87.00 67 ASP A C 1
ATOM 521 O O . ASP A 1 67 ? 0.883 14.595 -10.934 1.00 87.00 67 ASP A O 1
ATOM 525 N N . GLY A 1 68 ? -0.469 12.833 -10.611 1.00 85.19 68 GLY A N 1
ATOM 526 C CA . GLY A 1 68 ? -1.633 13.587 -10.139 1.00 85.19 68 GLY A CA 1
ATOM 527 C C . GLY A 1 68 ? -1.770 13.682 -8.617 1.00 85.19 68 GLY A C 1
ATOM 528 O O . GLY A 1 68 ? -2.713 14.312 -8.142 1.00 85.19 68 GLY A O 1
ATOM 529 N N . THR A 1 69 ? -0.877 13.049 -7.852 1.00 90.38 69 THR A N 1
ATOM 530 C CA . THR A 1 69 ? -0.976 12.937 -6.387 1.00 90.38 69 THR A CA 1
ATOM 531 C C . THR A 1 69 ? 0.018 13.877 -5.709 1.00 90.38 69 THR A C 1
ATOM 533 O O . THR A 1 69 ? 1.220 13.819 -5.976 1.00 90.38 69 THR A O 1
ATOM 536 N N . LYS A 1 70 ? -0.449 14.727 -4.786 1.00 89.62 70 LYS A N 1
ATOM 537 C CA . LYS A 1 70 ? 0.432 15.647 -4.040 1.00 89.62 70 LYS A CA 1
ATOM 538 C C . LYS A 1 70 ? 1.037 15.004 -2.794 1.00 89.62 70 LYS A C 1
ATOM 540 O O . LYS A 1 70 ? 2.102 15.439 -2.344 1.00 89.62 70 LYS A O 1
ATOM 545 N N . HIS A 1 71 ? 0.385 13.983 -2.242 1.00 88.69 71 HIS A N 1
ATOM 546 C CA . HIS A 1 71 ? 0.839 13.283 -1.048 1.00 88.69 71 HIS A CA 1
ATOM 547 C C . HIS A 1 71 ? 2.268 12.697 -1.208 1.00 88.69 71 HIS A C 1
ATOM 549 O O . HIS A 1 71 ? 2.612 12.153 -2.263 1.00 88.69 71 HIS A O 1
ATOM 555 N N . PRO A 1 72 ? 3.131 12.745 -0.167 1.00 88.50 72 PRO A N 1
ATOM 556 C CA . PRO A 1 72 ? 4.525 12.275 -0.235 1.00 88.50 72 PRO A CA 1
ATOM 557 C C . PRO A 1 72 ? 4.687 10.800 -0.630 1.00 88.50 72 PRO A C 1
ATOM 559 O O . PRO A 1 72 ? 5.722 10.426 -1.186 1.00 88.50 72 PRO A O 1
ATOM 562 N N . SER A 1 73 ? 3.661 9.973 -0.409 1.00 89.75 73 SER A N 1
ATOM 563 C CA . SER A 1 73 ? 3.659 8.558 -0.810 1.00 89.75 73 SER A CA 1
ATOM 564 C C . SER A 1 73 ? 3.894 8.357 -2.307 1.00 89.75 73 SER A C 1
ATOM 566 O O . SER A 1 73 ? 4.540 7.383 -2.688 1.00 89.75 73 SER A O 1
ATOM 568 N N . ALA A 1 74 ? 3.444 9.295 -3.140 1.00 89.62 74 ALA A N 1
ATOM 569 C CA . ALA A 1 74 ? 3.630 9.257 -4.583 1.00 89.62 74 ALA A CA 1
ATOM 570 C C . ALA A 1 74 ? 5.115 9.406 -4.974 1.00 89.62 74 ALA A C 1
ATOM 572 O O . ALA A 1 74 ? 5.659 8.644 -5.772 1.00 89.62 74 ALA A O 1
ATOM 573 N N . LYS A 1 75 ? 5.831 10.333 -4.329 1.00 89.81 75 LYS A N 1
ATOM 574 C CA . LYS A 1 75 ? 7.271 10.535 -4.568 1.00 89.81 75 LYS A CA 1
ATOM 575 C C . LYS A 1 75 ? 8.107 9.365 -4.058 1.00 89.81 75 LYS A C 1
ATOM 577 O O . LYS A 1 75 ? 9.135 9.035 -4.653 1.00 89.81 75 LYS A O 1
ATOM 582 N N . ASP A 1 76 ? 7.686 8.753 -2.956 1.00 90.88 76 ASP A N 1
ATOM 583 C CA . ASP A 1 76 ? 8.385 7.613 -2.370 1.00 90.88 76 ASP A CA 1
ATOM 584 C C . ASP A 1 76 ? 8.215 6.340 -3.200 1.00 90.88 76 ASP A C 1
ATOM 586 O O . ASP A 1 76 ? 9.201 5.627 -3.420 1.00 90.88 76 ASP A O 1
ATOM 590 N N . VAL A 1 77 ? 7.011 6.075 -3.721 1.00 91.56 77 VAL A N 1
ATOM 591 C CA . VAL A 1 77 ? 6.795 4.910 -4.587 1.00 91.56 77 VAL A CA 1
ATOM 592 C C . VAL A 1 77 ? 7.564 5.034 -5.900 1.00 91.56 77 VAL A C 1
ATOM 594 O O . VAL A 1 77 ? 8.145 4.045 -6.335 1.00 91.56 77 VAL A O 1
ATOM 597 N N . SER A 1 78 ? 7.704 6.234 -6.475 1.00 87.81 78 SER A N 1
ATOM 598 C CA . SER A 1 78 ? 8.550 6.432 -7.664 1.00 87.81 78 SER A CA 1
ATOM 599 C C . SER A 1 78 ? 10.014 6.054 -7.444 1.00 87.81 78 SER A C 1
ATOM 601 O O . SER A 1 78 ? 10.686 5.632 -8.380 1.00 87.81 78 SER A O 1
ATOM 603 N N . LYS A 1 79 ? 10.523 6.166 -6.210 1.00 88.50 79 LYS A N 1
ATOM 604 C CA . LYS A 1 79 ? 11.903 5.777 -5.875 1.00 88.50 79 LYS A CA 1
ATOM 605 C C . LYS A 1 79 ? 12.048 4.281 -5.597 1.00 88.50 79 LYS A C 1
ATOM 607 O O . LYS A 1 79 ? 13.108 3.720 -5.855 1.00 88.50 79 LYS A O 1
ATOM 612 N N . LYS A 1 80 ? 11.022 3.648 -5.019 1.00 88.75 80 LYS A N 1
ATOM 613 C CA . LYS A 1 80 ? 11.072 2.248 -4.551 1.00 88.75 80 LYS A CA 1
ATOM 614 C C . LYS A 1 80 ? 10.520 1.243 -5.557 1.00 88.75 80 LYS A C 1
ATOM 616 O O . LYS A 1 80 ? 10.945 0.090 -5.560 1.00 88.75 80 LYS A O 1
ATOM 621 N N . GLY A 1 81 ? 9.602 1.679 -6.410 1.00 89.69 81 GLY A N 1
ATOM 622 C CA . GLY A 1 81 ? 8.870 0.841 -7.349 1.00 89.69 81 GLY A CA 1
ATOM 623 C C . GLY A 1 81 ? 7.630 0.184 -6.736 1.00 89.69 81 GLY A C 1
ATOM 624 O O . GLY A 1 81 ? 7.165 0.541 -5.653 1.00 89.69 81 GLY A O 1
ATOM 625 N N . VAL A 1 82 ? 7.081 -0.790 -7.460 1.00 91.31 82 VAL A N 1
ATOM 626 C CA . VAL A 1 82 ? 5.848 -1.516 -7.115 1.00 91.31 82 VAL A CA 1
ATOM 627 C C . VAL A 1 82 ? 6.105 -3.025 -6.991 1.00 91.31 82 VAL A C 1
ATOM 629 O O . VAL A 1 82 ? 7.004 -3.543 -7.658 1.00 91.31 82 VAL A O 1
ATOM 632 N N . PRO A 1 83 ? 5.319 -3.774 -6.194 1.00 91.50 83 PRO A N 1
ATOM 633 C CA . PRO A 1 83 ? 4.244 -3.314 -5.313 1.00 91.50 83 PRO A CA 1
ATOM 634 C C . PRO A 1 83 ? 4.777 -2.774 -3.980 1.00 91.50 83 PRO A C 1
ATOM 636 O O . PRO A 1 83 ? 5.614 -3.420 -3.338 1.00 91.50 83 PRO A O 1
ATOM 639 N N . THR A 1 84 ? 4.226 -1.635 -3.554 1.00 92.94 84 THR A N 1
ATOM 640 C CA . THR A 1 84 ? 4.536 -0.987 -2.269 1.00 92.94 84 THR A CA 1
ATOM 641 C C . THR A 1 84 ? 3.240 -0.625 -1.547 1.00 92.94 84 THR A C 1
ATOM 643 O O . THR A 1 84 ? 2.276 -0.195 -2.184 1.00 92.94 84 THR A O 1
ATOM 646 N N . ILE A 1 85 ? 3.206 -0.831 -0.227 1.00 94.75 85 ILE A N 1
ATOM 647 C CA . ILE A 1 85 ? 2.025 -0.612 0.616 1.00 94.75 85 ILE A CA 1
ATOM 648 C C . ILE A 1 85 ? 2.341 0.458 1.662 1.00 94.75 85 ILE A C 1
ATOM 650 O O . ILE A 1 85 ? 3.394 0.433 2.306 1.00 94.75 85 ILE A O 1
ATOM 654 N N . TYR A 1 86 ? 1.396 1.366 1.863 1.00 93.75 86 TYR A N 1
ATOM 655 C CA . TYR A 1 86 ? 1.450 2.426 2.854 1.00 93.75 86 TYR A CA 1
ATOM 656 C C . TYR A 1 86 ? 0.187 2.418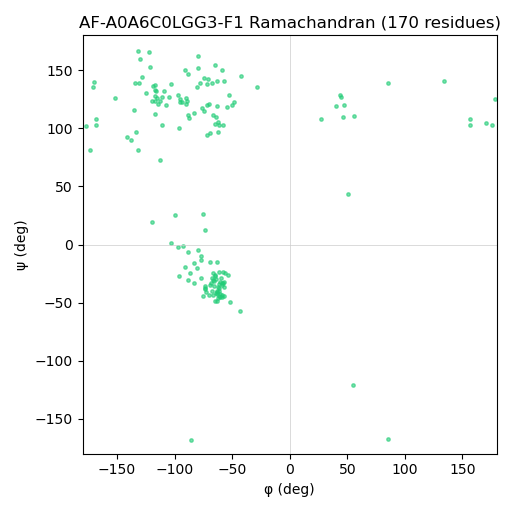 3.704 1.00 93.75 86 TYR A C 1
ATOM 658 O O . TYR A 1 86 ? -0.909 2.167 3.215 1.00 93.75 86 TYR A O 1
ATOM 666 N N . LEU A 1 87 ? 0.348 2.733 4.981 1.00 93.88 87 LEU A N 1
ATOM 667 C CA . LEU A 1 87 ? -0.753 3.085 5.862 1.00 93.88 87 LEU A CA 1
ATOM 668 C C . LEU A 1 87 ? -0.672 4.583 6.129 1.00 93.88 87 LEU A C 1
ATOM 670 O O . LEU A 1 87 ? 0.349 5.061 6.632 1.00 93.88 87 LEU A O 1
ATOM 674 N N . ILE A 1 88 ? -1.724 5.303 5.760 1.00 92.56 88 ILE A N 1
ATOM 675 C CA . ILE A 1 88 ? -1.819 6.753 5.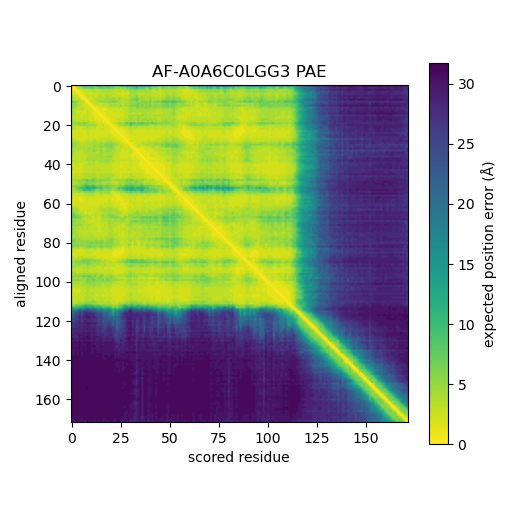906 1.00 92.56 88 ILE A CA 1
ATOM 676 C C . ILE A 1 88 ? -2.973 7.065 6.857 1.00 92.56 88 ILE A C 1
ATOM 678 O O . ILE A 1 88 ? -4.052 6.485 6.758 1.00 92.56 88 ILE A O 1
ATOM 682 N N . GLU A 1 89 ? -2.714 7.950 7.809 1.00 90.25 89 GLU A N 1
ATOM 683 C CA . GLU A 1 89 ? -3.659 8.412 8.821 1.00 90.25 89 GLU A CA 1
ATOM 684 C C . GLU A 1 89 ? -3.422 9.911 9.030 1.00 90.25 89 GLU A C 1
ATOM 686 O O . GLU A 1 89 ? -2.529 10.314 9.789 1.00 90.25 89 GLU A O 1
ATOM 691 N N . GLY A 1 90 ? -4.174 10.734 8.291 1.00 86.50 90 GLY A N 1
ATOM 692 C CA . GLY A 1 90 ? -3.947 12.175 8.217 1.00 86.50 90 GLY A CA 1
ATOM 693 C C . GLY A 1 90 ? -2.507 12.472 7.792 1.00 86.50 90 GLY A C 1
ATOM 694 O O . GLY A 1 90 ? -2.033 12.008 6.760 1.00 86.50 90 GLY A O 1
ATOM 695 N N . ASN A 1 91 ? -1.761 13.187 8.635 1.00 84.56 91 ASN A N 1
ATOM 696 C CA . ASN A 1 91 ? -0.360 13.533 8.372 1.00 84.56 91 ASN A CA 1
ATOM 697 C C . ASN A 1 91 ? 0.637 12.385 8.608 1.00 84.56 91 ASN A C 1
ATOM 699 O O . ASN A 1 91 ? 1.820 12.526 8.288 1.00 84.56 91 ASN A O 1
ATOM 703 N N . ASN A 1 92 ? 0.212 11.269 9.206 1.00 88.75 92 ASN A N 1
ATOM 704 C CA . ASN A 1 92 ? 1.102 10.147 9.475 1.00 88.75 92 ASN A CA 1
ATOM 705 C C . ASN A 1 92 ? 1.107 9.181 8.293 1.00 88.75 92 ASN A C 1
ATOM 707 O O . ASN A 1 92 ? 0.091 8.577 7.968 1.00 88.75 92 ASN A O 1
ATOM 711 N N . MET A 1 93 ? 2.285 8.959 7.715 1.00 90.69 93 MET A N 1
ATOM 712 C CA . MET A 1 93 ? 2.509 7.956 6.680 1.00 90.69 93 MET A CA 1
ATOM 713 C C . MET A 1 93 ? 3.490 6.904 7.196 1.00 90.69 93 MET A C 1
ATOM 715 O O . MET A 1 93 ? 4.614 7.216 7.596 1.00 90.69 93 MET A O 1
ATOM 719 N N . LYS A 1 94 ? 3.075 5.637 7.174 1.00 92.75 94 LYS A N 1
ATOM 720 C CA . LYS A 1 94 ? 3.911 4.495 7.548 1.00 92.75 94 LYS A CA 1
ATOM 721 C C . LYS A 1 94 ? 4.045 3.548 6.370 1.00 92.75 94 LYS A C 1
ATOM 723 O O . LYS A 1 94 ? 3.063 3.032 5.847 1.00 92.75 94 LYS A O 1
ATOM 728 N N . GLU A 1 95 ? 5.283 3.289 5.984 1.00 93.00 95 GLU A N 1
ATOM 729 C CA . GLU A 1 95 ? 5.595 2.274 4.990 1.00 93.00 95 GLU A CA 1
ATOM 730 C C . GLU A 1 95 ? 5.541 0.871 5.587 1.00 93.00 95 GLU A C 1
ATOM 732 O O . GLU A 1 95 ? 6.056 0.614 6.682 1.00 93.00 95 GLU A O 1
ATOM 737 N N . TYR A 1 96 ? 4.983 -0.050 4.811 1.00 93.38 96 TYR A N 1
ATOM 738 C CA . TYR A 1 96 ? 5.055 -1.467 5.088 1.00 93.38 96 TYR A CA 1
ATOM 739 C C . TYR A 1 96 ? 6.237 -2.119 4.360 1.00 93.38 96 TYR A C 1
ATOM 741 O O . TYR A 1 96 ? 6.336 -2.077 3.137 1.00 93.38 96 TYR A O 1
ATOM 749 N N . ASN A 1 97 ? 7.116 -2.755 5.135 1.00 90.38 97 ASN A N 1
ATOM 750 C CA . ASN A 1 97 ? 8.317 -3.451 4.655 1.00 90.38 97 ASN A CA 1
ATOM 751 C C . ASN A 1 97 ? 8.301 -4.953 5.009 1.00 90.38 97 ASN A C 1
ATOM 753 O O . ASN A 1 97 ? 9.359 -5.577 5.095 1.00 90.38 97 ASN A O 1
ATOM 757 N N . GLY A 1 98 ? 7.121 -5.496 5.317 1.00 89.94 98 GLY A N 1
ATOM 758 C CA . GLY A 1 98 ? 6.939 -6.894 5.700 1.00 89.94 98 GLY A CA 1
ATOM 759 C C . GLY A 1 98 ? 6.763 -7.835 4.509 1.00 89.94 98 GLY A C 1
ATOM 760 O O . GLY A 1 98 ? 6.984 -7.463 3.352 1.00 89.94 98 GLY A O 1
ATOM 761 N N . ASP A 1 99 ? 6.356 -9.065 4.806 1.00 90.81 99 ASP A N 1
ATOM 762 C CA . ASP A 1 99 ? 6.097 -10.082 3.790 1.00 90.81 99 ASP A CA 1
ATOM 763 C C . ASP A 1 99 ? 4.782 -9.788 3.062 1.00 90.81 99 ASP A C 1
ATOM 765 O O . ASP A 1 99 ? 3.797 -9.384 3.661 1.00 90.81 99 ASP A O 1
ATOM 769 N N . ARG A 1 100 ? 4.695 -10.040 1.755 1.00 89.38 100 ARG A N 1
ATOM 770 C CA . ARG A 1 100 ? 3.495 -9.707 0.952 1.00 89.38 100 ARG A CA 1
ATOM 771 C C . ARG A 1 100 ? 2.302 -10.656 1.172 1.00 89.38 100 ARG A C 1
ATOM 773 O O . ARG A 1 100 ? 1.468 -10.810 0.286 1.00 89.38 100 ARG A O 1
ATOM 780 N N . ASN A 1 101 ? 2.227 -11.271 2.347 1.00 91.88 101 ASN A N 1
ATOM 781 C CA . ASN A 1 101 ? 1.201 -12.220 2.746 1.00 91.88 101 ASN A CA 1
ATOM 782 C C . ASN A 1 101 ? 0.034 -11.500 3.429 1.00 91.88 101 ASN A C 1
ATOM 784 O O . ASN A 1 101 ? 0.223 -10.506 4.131 1.00 91.88 101 ASN A O 1
ATOM 788 N N . GLN A 1 102 ? -1.171 -12.059 3.302 1.00 92.06 102 GLN A N 1
ATOM 789 C CA . GLN A 1 102 ? -2.376 -11.525 3.946 1.00 92.06 102 GLN A CA 1
ATOM 790 C C . GLN A 1 102 ? -2.183 -11.294 5.453 1.00 92.06 102 GLN A C 1
ATOM 792 O O . GLN A 1 102 ? -2.525 -10.232 5.968 1.00 92.06 102 GLN A O 1
ATOM 797 N N . GLU A 1 103 ? -1.661 -12.294 6.167 1.00 92.38 103 GLU A N 1
ATOM 798 C CA . GLU A 1 103 ? -1.580 -12.264 7.630 1.00 92.38 103 GLU A CA 1
ATOM 799 C C . GLU A 1 103 ? -0.690 -11.138 8.152 1.00 92.38 103 GLU A C 1
ATOM 801 O O . GLU A 1 103 ? -1.053 -10.476 9.126 1.00 92.38 103 GLU A O 1
ATOM 806 N N . ASP A 1 104 ? 0.445 -10.899 7.497 1.00 93.50 104 ASP A N 1
ATOM 807 C CA . ASP A 1 104 ? 1.406 -9.883 7.924 1.00 93.50 104 ASP A CA 1
ATOM 808 C C . ASP A 1 104 ? 0.886 -8.469 7.616 1.00 93.50 104 ASP A C 1
ATOM 810 O O . ASP A 1 104 ? 0.981 -7.576 8.460 1.00 93.50 104 ASP A O 1
ATOM 814 N N . ILE A 1 105 ? 0.203 -8.285 6.478 1.00 93.06 105 ILE A N 1
ATOM 815 C CA . ILE A 1 105 ? -0.461 -7.018 6.132 1.00 93.06 105 ILE A CA 1
ATOM 816 C C . ILE A 1 105 ? -1.565 -6.696 7.145 1.00 93.06 105 ILE A C 1
ATOM 818 O O . ILE A 1 105 ? -1.615 -5.590 7.683 1.00 93.06 105 ILE A O 1
ATOM 822 N N . VAL A 1 106 ? -2.439 -7.660 7.449 1.00 92.25 106 VAL A N 1
ATOM 823 C CA . VAL A 1 106 ? -3.537 -7.454 8.406 1.00 92.25 106 VAL A CA 1
ATOM 824 C C . VAL A 1 106 ? -2.991 -7.182 9.806 1.00 92.25 106 VAL A C 1
ATOM 826 O O . VAL A 1 106 ? -3.455 -6.265 10.481 1.00 92.25 106 VAL A O 1
ATOM 829 N N . SER A 1 107 ? -1.961 -7.917 10.228 1.00 91.81 107 SER A N 1
ATOM 830 C CA . SER A 1 107 ? -1.300 -7.691 11.518 1.00 91.81 107 SER A CA 1
ATOM 831 C C . SER A 1 107 ? -0.677 -6.298 11.590 1.00 91.81 107 SER A C 1
ATOM 833 O O . SER A 1 107 ? -0.883 -5.583 12.569 1.00 91.81 107 SER A O 1
ATOM 835 N N . PHE A 1 108 ? 0.008 -5.860 10.531 1.00 92.50 108 PHE A N 1
ATOM 836 C CA . PHE A 1 108 ? 0.572 -4.516 10.450 1.00 92.50 108 PHE A CA 1
ATOM 837 C C . PHE A 1 108 ? -0.496 -3.439 10.625 1.00 92.50 108 PHE A C 1
ATOM 839 O O . PHE A 1 108 ? -0.288 -2.483 11.377 1.00 92.50 108 PHE A O 1
ATOM 846 N N . VAL A 1 109 ? -1.639 -3.593 9.966 1.00 91.06 109 VAL A N 1
ATOM 847 C CA . VAL A 1 109 ? -2.744 -2.642 10.066 1.00 91.06 109 VAL A CA 1
ATOM 848 C C . VAL A 1 109 ? -3.324 -2.611 11.480 1.00 91.06 109 VAL A C 1
ATOM 850 O O . VAL A 1 109 ? -3.433 -1.537 12.071 1.00 91.06 109 VAL A O 1
ATOM 853 N N . LEU A 1 110 ? -3.611 -3.774 12.067 1.00 89.19 110 LEU A N 1
ATOM 854 C CA . LEU A 1 110 ? -4.157 -3.881 13.423 1.00 89.19 110 LEU A CA 1
ATOM 855 C C . LEU A 1 110 ? -3.211 -3.309 14.485 1.00 89.19 110 LEU A C 1
ATOM 857 O O . LEU A 1 110 ? -3.655 -2.642 15.419 1.00 89.19 110 LEU A O 1
ATOM 861 N N . GLU A 1 111 ? -1.906 -3.545 14.351 1.00 88.56 111 GLU A N 1
ATOM 862 C CA . GLU A 1 111 ? -0.903 -2.987 15.259 1.00 88.56 111 GLU A CA 1
ATOM 863 C C . GLU A 1 111 ? -0.870 -1.459 15.187 1.00 88.56 111 GLU A C 1
ATOM 865 O O . GLU A 1 111 ? -0.794 -0.789 16.215 1.00 88.56 111 GLU A O 1
ATOM 870 N N . ASN A 1 112 ? -0.950 -0.895 13.981 1.00 86.69 112 ASN A N 1
ATOM 871 C CA . ASN A 1 112 ? -0.918 0.552 13.802 1.00 86.69 112 ASN A CA 1
ATO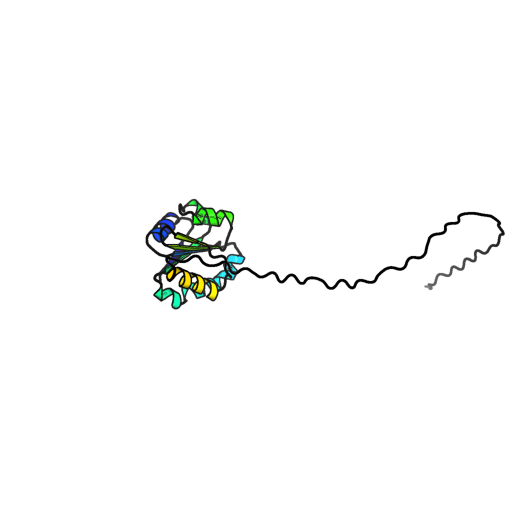M 872 C C . ASN A 1 112 ? -2.248 1.228 14.152 1.00 86.69 112 ASN A C 1
ATOM 874 O O . ASN A 1 112 ? -2.214 2.349 14.643 1.00 86.69 112 ASN A O 1
ATOM 878 N N . SER A 1 113 ? -3.381 0.538 14.002 1.00 77.88 113 SER A N 1
ATOM 879 C CA . SER A 1 113 ? -4.688 1.033 14.451 1.00 77.88 113 SER A CA 1
ATOM 880 C C . SER A 1 113 ? -4.770 1.176 15.974 1.00 77.88 113 SER A C 1
ATOM 882 O O . SER A 1 113 ? -5.543 1.993 16.464 1.00 77.88 113 SER A O 1
ATOM 884 N N . LYS A 1 114 ? -3.986 0.390 16.727 1.00 69.38 114 LYS A N 1
ATOM 885 C CA . LYS A 1 114 ? -3.907 0.452 18.198 1.00 69.38 114 LYS A CA 1
ATOM 886 C C . LYS A 1 114 ? -2.818 1.405 18.705 1.00 69.38 114 LYS A C 1
ATOM 888 O O . LYS A 1 114 ? -2.841 1.792 19.867 1.00 69.38 114 LYS A O 1
ATOM 893 N N . GLN A 1 115 ? -1.845 1.752 17.862 1.00 55.56 115 GLN A N 1
ATOM 894 C CA . GLN A 1 115 ? -0.663 2.540 18.222 1.00 55.56 115 GLN A CA 1
ATOM 895 C C . GLN A 1 115 ? -0.681 3.922 17.557 1.00 55.56 115 GLN A C 1
ATOM 897 O O . GLN A 1 115 ? 0.151 4.226 16.698 1.00 55.56 115 GLN A O 1
ATOM 902 N N . SER A 1 116 ? -1.551 4.803 18.044 1.00 46.25 116 SER A N 1
ATOM 903 C CA . SER A 1 116 ? -1.369 6.260 17.952 1.00 46.25 116 SER A CA 1
ATOM 904 C C . SER A 1 116 ? -0.289 6.789 18.924 1.00 46.25 116 SER A C 1
ATOM 906 O O . SER A 1 116 ? -0.123 7.992 19.083 1.00 46.25 116 SER A O 1
ATOM 908 N N . GLY A 1 117 ? 0.525 5.911 19.529 1.00 41.25 117 GLY A N 1
ATOM 909 C CA . GLY A 1 117 ? 1.719 6.290 20.286 1.00 41.25 117 GLY A CA 1
ATOM 910 C C . GLY A 1 117 ? 2.597 5.085 20.626 1.00 41.25 117 GLY A C 1
ATOM 911 O O . GLY A 1 117 ? 2.287 4.321 21.531 1.00 41.25 117 GLY A O 1
ATOM 912 N N . GLY A 1 118 ? 3.709 4.886 19.913 1.00 38.50 118 GLY A N 1
ATOM 913 C CA . GLY A 1 118 ? 4.702 3.881 20.314 1.00 38.50 118 GLY A CA 1
ATOM 914 C C . GLY A 1 118 ? 5.591 3.377 19.182 1.00 38.50 118 GLY A C 1
ATOM 915 O O . GLY A 1 118 ? 5.166 2.605 18.329 1.00 38.50 118 GLY A O 1
ATOM 916 N N . LYS A 1 119 ? 6.861 3.793 19.195 1.00 45.59 119 LYS A N 1
ATOM 917 C CA . LYS A 1 119 ? 7.930 3.364 18.276 1.00 45.59 119 LYS A CA 1
ATOM 918 C C . LYS A 1 119 ? 8.013 1.826 18.179 1.00 45.59 119 LYS A C 1
ATOM 920 O O . LYS A 1 119 ? 8.339 1.169 19.168 1.00 45.59 119 LYS A O 1
ATOM 925 N N . LYS A 1 120 ? 7.830 1.243 16.985 1.00 48.66 120 LYS A N 1
ATOM 926 C CA . LYS A 1 120 ? 8.117 -0.186 16.751 1.00 48.66 120 LYS A CA 1
ATOM 927 C C . LYS A 1 120 ? 9.630 -0.442 16.779 1.00 48.66 120 LYS A C 1
ATOM 929 O O . LYS A 1 120 ? 10.392 0.115 15.988 1.00 48.66 120 LYS A O 1
ATOM 934 N N . LYS A 1 121 ? 10.070 -1.311 17.696 1.00 45.62 121 LYS A N 1
ATOM 935 C CA . LYS A 1 121 ? 11.437 -1.853 17.750 1.00 45.62 121 LYS A CA 1
ATOM 936 C C . LYS A 1 121 ? 11.695 -2.675 16.483 1.00 45.62 121 LYS A C 1
ATOM 938 O O . LYS A 1 121 ? 11.025 -3.677 16.252 1.00 45.62 121 LYS A O 1
ATOM 943 N N . LYS A 1 122 ? 12.690 -2.282 15.678 1.00 45.69 122 LYS A N 1
ATOM 944 C CA . LYS A 1 122 ? 13.203 -3.103 14.568 1.00 45.69 122 LYS A CA 1
ATOM 945 C C . LYS A 1 122 ? 13.614 -4.476 15.115 1.00 45.69 122 LYS A C 1
ATOM 947 O O . LYS A 1 122 ? 14.525 -4.556 15.941 1.00 45.69 122 LYS A O 1
ATOM 952 N N . LYS A 1 123 ? 12.975 -5.552 14.645 1.00 43.59 123 LYS A N 1
ATOM 953 C CA . LYS A 1 123 ? 13.443 -6.930 14.859 1.00 43.59 123 LYS A CA 1
ATOM 954 C C . LYS A 1 123 ? 14.826 -7.045 14.205 1.00 43.59 123 LYS A C 1
ATOM 956 O O . LYS A 1 123 ? 14.956 -7.080 12.985 1.00 43.59 123 LYS A O 1
ATOM 961 N N . LYS A 1 124 ? 15.880 -7.015 15.023 1.00 41.75 124 LYS A N 1
ATOM 962 C CA . LYS A 1 124 ? 17.266 -7.247 14.600 1.00 41.75 124 LYS A CA 1
ATOM 963 C C . LYS A 1 124 ? 17.342 -8.696 14.110 1.00 41.75 124 LYS A C 1
ATOM 965 O O . LYS A 1 124 ? 17.249 -9.614 14.919 1.00 41.75 124 LYS A O 1
ATOM 970 N N . ILE A 1 125 ? 17.505 -8.909 12.805 1.00 55.50 125 ILE A N 1
ATOM 971 C CA . ILE A 1 125 ? 17.905 -10.216 12.275 1.00 55.50 125 ILE A CA 1
ATOM 972 C C . ILE A 1 125 ? 19.294 -10.507 12.853 1.00 55.50 125 ILE A C 1
ATOM 974 O O . ILE A 1 125 ? 20.289 -9.884 12.474 1.00 55.50 125 ILE A O 1
ATOM 978 N N . ILE A 1 126 ? 19.363 -11.414 13.827 1.00 57.25 126 ILE A N 1
ATOM 979 C CA . ILE A 1 126 ? 20.619 -11.901 14.393 1.00 57.25 126 ILE A CA 1
ATOM 980 C C . ILE A 1 126 ? 21.286 -12.749 13.306 1.00 57.25 126 ILE A C 1
ATOM 982 O O . ILE A 1 126 ? 20.986 -13.929 13.143 1.00 57.25 126 ILE A O 1
ATOM 986 N N . ARG A 1 127 ? 22.210 -12.154 12.544 1.00 53.50 127 ARG A N 1
ATOM 987 C CA . ARG A 1 127 ? 23.190 -12.915 11.761 1.00 53.50 127 ARG A CA 1
ATOM 988 C C . ARG A 1 127 ? 24.046 -13.712 12.749 1.00 53.50 127 ARG A C 1
ATOM 990 O O . ARG A 1 127 ? 24.993 -13.174 13.320 1.00 53.50 127 ARG A O 1
ATOM 997 N N . ARG A 1 128 ? 23.716 -14.988 12.969 1.00 53.66 128 ARG A N 1
ATOM 998 C CA . ARG A 1 128 ? 24.616 -15.943 13.630 1.00 53.66 128 ARG A CA 1
ATOM 999 C C . ARG A 1 128 ? 25.914 -16.004 12.814 1.00 53.66 128 ARG A C 1
ATOM 1001 O O . ARG A 1 128 ? 25.957 -16.615 11.753 1.00 53.66 128 ARG A O 1
ATOM 1008 N N . LYS A 1 129 ? 26.974 -15.350 13.300 1.00 46.88 129 LYS A N 1
ATOM 1009 C CA . LYS A 1 129 ? 28.353 -15.612 12.868 1.00 46.88 129 LYS A CA 1
ATOM 1010 C C . LYS A 1 129 ? 28.697 -17.041 13.292 1.00 46.88 129 LYS A C 1
ATOM 1012 O O . LYS A 1 129 ? 28.966 -17.281 14.463 1.00 46.88 129 LYS A O 1
ATOM 1017 N N . THR A 1 130 ? 28.714 -17.991 12.365 1.00 52.97 130 THR A N 1
ATOM 1018 C CA . THR A 1 130 ? 29.424 -19.260 12.566 1.00 52.97 130 THR A CA 1
ATOM 1019 C C . THR A 1 130 ? 30.922 -18.981 12.492 1.00 52.97 130 THR A C 1
ATOM 1021 O O . THR A 1 130 ? 31.511 -18.900 11.415 1.00 52.97 130 THR A O 1
ATOM 1024 N N . GLN A 1 131 ? 31.534 -18.756 13.652 1.00 58.31 131 GLN A N 1
ATOM 1025 C CA . GLN A 1 131 ? 32.966 -18.532 13.797 1.00 58.31 131 GLN A CA 1
ATOM 1026 C C . GLN A 1 131 ? 33.683 -19.885 13.959 1.00 58.31 131 GLN A C 1
ATOM 1028 O O . GLN A 1 131 ? 33.551 -20.548 14.976 1.00 58.31 131 GLN A O 1
ATOM 1033 N N . ALA A 1 132 ? 34.410 -20.267 12.906 1.00 52.38 132 ALA A N 1
ATOM 1034 C CA . ALA A 1 132 ? 35.673 -21.015 12.874 1.00 52.38 132 ALA A CA 1
ATOM 1035 C C . ALA A 1 132 ? 35.898 -22.257 13.773 1.00 52.38 132 ALA A C 1
ATOM 1037 O O . ALA A 1 132 ? 35.979 -22.174 14.993 1.00 52.38 132 ALA A O 1
ATOM 1038 N N . LYS A 1 133 ? 36.333 -23.357 13.135 1.00 44.66 133 LYS A N 1
ATOM 1039 C CA . LYS A 1 133 ? 37.382 -24.224 13.702 1.00 44.66 133 LYS A CA 1
ATOM 1040 C C . LYS A 1 133 ? 38.453 -24.521 12.647 1.00 44.66 133 LYS A C 1
ATOM 1042 O O . LYS A 1 133 ? 38.452 -25.555 11.989 1.00 44.66 133 LYS A O 1
ATOM 1047 N N . ARG A 1 134 ? 39.382 -23.573 12.479 1.00 47.72 134 ARG A N 1
ATOM 1048 C CA . ARG A 1 134 ? 40.685 -23.818 11.843 1.00 47.72 134 ARG A CA 1
ATOM 1049 C C . ARG A 1 134 ? 41.470 -24.755 12.766 1.00 47.72 134 ARG A C 1
ATOM 1051 O O . ARG A 1 134 ? 41.828 -24.356 13.870 1.00 47.72 134 ARG A O 1
ATOM 1058 N N . ARG A 1 135 ? 41.714 -26.000 12.347 1.00 49.34 135 ARG A N 1
ATOM 1059 C CA . ARG A 1 135 ? 42.678 -26.877 13.025 1.00 49.34 135 ARG A CA 1
ATOM 1060 C C . ARG A 1 135 ? 44.089 -26.368 12.728 1.00 49.34 135 ARG A C 1
ATOM 1062 O O . ARG A 1 135 ? 44.492 -26.246 11.578 1.00 49.34 135 ARG A O 1
ATOM 1069 N N . ASN A 1 136 ? 44.786 -26.032 13.802 1.00 52.22 136 ASN A N 1
ATOM 1070 C CA . ASN A 1 136 ? 46.163 -25.577 13.855 1.00 52.22 136 ASN A CA 1
ATOM 1071 C C . ASN A 1 136 ? 47.072 -26.820 13.830 1.00 52.22 136 ASN A C 1
ATOM 1073 O O . ASN A 1 136 ? 47.035 -27.599 14.781 1.00 52.22 136 ASN A O 1
ATOM 1077 N N . VAL A 1 137 ? 47.851 -27.042 12.766 1.00 56.03 137 VAL A N 1
ATOM 1078 C CA . VAL A 1 137 ? 48.952 -28.022 12.778 1.00 56.03 137 VAL A CA 1
ATOM 1079 C C . VAL A 1 137 ? 50.252 -27.262 12.554 1.00 56.03 137 VAL A C 1
ATOM 1081 O O . VAL A 1 137 ? 50.483 -26.652 11.512 1.00 56.03 137 VAL A O 1
ATOM 1084 N N . LYS A 1 138 ? 51.053 -27.254 13.617 1.00 43.78 138 LYS A N 1
ATOM 1085 C CA . LYS A 1 138 ? 52.316 -26.541 13.789 1.00 43.78 138 LYS A CA 1
ATOM 1086 C C . LYS A 1 138 ? 53.409 -27.197 12.933 1.00 43.78 138 LYS A C 1
ATOM 1088 O O . LYS A 1 138 ? 53.508 -28.418 12.860 1.00 43.78 138 LYS A O 1
ATOM 1093 N N . ALA A 1 139 ? 54.221 -26.358 12.302 1.00 47.22 139 ALA A N 1
ATOM 1094 C CA . ALA A 1 139 ? 55.307 -26.700 11.393 1.00 47.22 139 ALA A CA 1
ATOM 1095 C C . ALA A 1 139 ? 56.412 -27.602 11.986 1.00 47.22 139 ALA A C 1
ATOM 1097 O O . ALA A 1 139 ? 56.800 -27.441 13.141 1.00 47.22 139 ALA A O 1
ATOM 1098 N N . LYS A 1 140 ? 57.038 -28.409 11.117 1.00 38.62 140 LYS A N 1
ATOM 1099 C CA . LYS A 1 140 ? 58.489 -28.674 11.130 1.00 38.62 140 LYS A CA 1
ATOM 1100 C C . LYS A 1 140 ? 59.023 -28.602 9.690 1.00 38.62 140 LYS A C 1
ATOM 1102 O O . LYS A 1 140 ? 58.624 -29.390 8.842 1.00 38.62 140 LYS A O 1
ATOM 1107 N N . LYS A 1 141 ? 59.905 -27.634 9.416 1.00 38.28 141 LYS A N 1
ATOM 1108 C CA . LYS A 1 141 ? 60.758 -27.576 8.210 1.00 38.28 141 LYS A CA 1
ATOM 1109 C C . LYS A 1 141 ? 61.961 -28.514 8.393 1.00 38.28 141 LYS A C 1
ATOM 1111 O O . LYS A 1 141 ? 62.478 -28.584 9.507 1.00 38.28 141 LYS A O 1
ATOM 1116 N N . PRO A 1 142 ? 62.517 -29.051 7.297 1.00 41.34 142 PRO A N 1
ATOM 1117 C CA . PRO A 1 142 ? 63.960 -29.017 7.131 1.00 41.34 142 PRO A CA 1
ATOM 1118 C C . PRO A 1 142 ? 64.380 -28.316 5.833 1.00 41.34 142 PRO A C 1
ATOM 1120 O O . PRO A 1 142 ? 63.590 -27.975 4.957 1.00 41.34 142 PRO A O 1
ATOM 1123 N N . THR A 1 143 ? 65.664 -28.009 5.819 1.00 38.28 143 THR A N 1
ATOM 1124 C CA . THR A 1 143 ? 66.380 -26.965 5.097 1.00 38.28 143 THR A CA 1
ATOM 1125 C C . THR A 1 143 ? 66.873 -27.354 3.700 1.00 38.28 143 THR A C 1
ATOM 1127 O O . THR A 1 143 ? 67.318 -28.469 3.457 1.00 38.28 143 THR A O 1
ATOM 1130 N N . ILE A 1 144 ? 66.857 -26.342 2.833 1.00 47.59 144 ILE A N 1
ATOM 1131 C CA . ILE A 1 144 ? 67.572 -26.116 1.562 1.00 47.59 144 ILE A CA 1
ATOM 1132 C C . ILE A 1 144 ? 68.938 -26.823 1.462 1.00 47.59 144 ILE A C 1
ATOM 1134 O O . ILE A 1 144 ? 69.740 -26.612 2.365 1.00 47.59 144 ILE A O 1
ATOM 1138 N N . LYS A 1 145 ? 69.265 -27.465 0.317 1.00 36.84 145 LYS A N 1
ATOM 1139 C CA . LYS A 1 145 ? 70.536 -27.259 -0.432 1.00 36.84 145 LYS A CA 1
ATOM 1140 C C . LYS A 1 145 ? 70.376 -27.522 -1.938 1.00 36.84 145 LYS A C 1
ATOM 1142 O O . LYS A 1 145 ? 69.940 -28.577 -2.380 1.00 36.84 145 LYS A O 1
ATOM 1147 N N . THR A 1 146 ? 70.769 -26.511 -2.702 1.00 43.78 146 THR A N 1
ATOM 1148 C CA . THR A 1 146 ? 71.023 -26.471 -4.144 1.00 43.78 146 THR A CA 1
ATOM 1149 C C . THR A 1 146 ? 72.203 -27.365 -4.540 1.00 43.78 146 THR A C 1
ATOM 1151 O O . THR A 1 146 ? 73.118 -27.548 -3.740 1.00 43.78 146 THR A O 1
ATOM 1154 N N . LYS A 1 147 ? 72.244 -27.838 -5.798 1.00 36.38 147 LYS A N 1
ATOM 1155 C CA . LYS A 1 147 ? 73.492 -27.972 -6.583 1.00 36.38 147 LYS A CA 1
ATOM 1156 C C . LYS A 1 147 ? 73.209 -28.256 -8.065 1.00 36.38 147 LYS A C 1
ATOM 1158 O O . LYS A 1 147 ? 72.817 -29.346 -8.459 1.00 36.38 147 LYS A O 1
ATOM 1163 N N . LYS A 1 148 ? 73.456 -27.234 -8.886 1.00 35.41 148 LYS A N 1
ATOM 1164 C CA . LYS A 1 148 ? 73.747 -27.335 -10.322 1.00 35.41 148 LYS A CA 1
ATOM 1165 C C . LYS A 1 148 ? 75.152 -27.944 -10.480 1.00 35.41 148 LYS A C 1
ATOM 1167 O O . LYS A 1 148 ? 76.048 -27.519 -9.754 1.00 35.41 148 LYS A O 1
ATOM 1172 N N . SER A 1 149 ? 75.347 -28.804 -11.488 1.00 36.59 149 SER A N 1
ATOM 1173 C CA . SER A 1 149 ? 76.498 -28.814 -12.425 1.00 36.59 149 SER A CA 1
ATOM 1174 C C . SER A 1 149 ? 77.157 -30.181 -12.691 1.00 36.59 149 SER A C 1
ATOM 1176 O O . SER A 1 149 ? 77.470 -30.927 -11.769 1.00 36.59 149 SER A O 1
ATOM 1178 N N . LYS A 1 150 ? 77.512 -30.338 -13.981 1.00 37.19 150 LYS A N 1
ATOM 1179 C CA . LYS A 1 150 ? 78.444 -31.273 -14.651 1.00 37.19 150 LYS A CA 1
ATOM 1180 C C . LYS A 1 150 ? 77.873 -32.648 -15.039 1.00 37.19 150 LYS A C 1
ATOM 1182 O O . LYS A 1 150 ? 77.197 -33.268 -14.244 1.00 37.19 150 LYS A O 1
ATOM 1187 N N . ARG A 1 151 ? 78.148 -33.257 -16.201 1.00 34.44 151 ARG A N 1
ATOM 1188 C CA . ARG A 1 151 ? 78.784 -32.903 -17.492 1.00 34.44 151 ARG A CA 1
ATOM 1189 C C . ARG A 1 151 ? 78.749 -34.204 -18.334 1.00 34.44 151 ARG A C 1
ATOM 1191 O O . ARG A 1 151 ? 79.261 -35.205 -17.869 1.00 34.44 151 ARG A O 1
ATOM 1198 N N . ARG A 1 152 ? 78.178 -34.148 -19.548 1.00 35.59 152 ARG A N 1
ATOM 1199 C CA . ARG A 1 152 ? 78.639 -34.758 -20.827 1.00 35.59 152 ARG A CA 1
ATOM 1200 C C . ARG A 1 152 ? 79.092 -36.242 -20.877 1.00 35.59 152 ARG A C 1
ATOM 1202 O O . ARG A 1 152 ? 80.156 -36.552 -20.367 1.00 35.59 152 ARG A O 1
ATOM 1209 N N . GLN A 1 153 ? 78.407 -37.054 -21.699 1.00 44.22 153 GLN A N 1
ATOM 1210 C CA . GLN A 1 153 ? 78.923 -37.814 -22.875 1.00 44.22 153 GLN A CA 1
ATOM 1211 C C . GLN A 1 153 ? 77.827 -38.797 -23.355 1.00 44.22 153 GLN A C 1
ATOM 1213 O O . GLN A 1 153 ? 77.392 -39.663 -22.613 1.00 44.22 153 GLN A O 1
ATOM 1218 N N . THR A 1 154 ? 77.132 -38.509 -24.462 1.00 41.00 154 THR A N 1
ATOM 1219 C CA . THR A 1 154 ? 77.276 -39.177 -25.779 1.00 41.00 154 THR A CA 1
ATOM 1220 C C . THR A 1 154 ? 77.475 -40.696 -25.731 1.00 41.00 154 THR A C 1
ATOM 1222 O O . THR A 1 154 ? 78.526 -41.124 -25.283 1.00 41.00 154 THR A O 1
ATOM 1225 N N . ILE A 1 155 ? 76.556 -41.471 -26.330 1.00 45.50 155 ILE A N 1
ATOM 1226 C CA . ILE A 1 155 ? 76.828 -42.473 -27.385 1.00 45.50 155 ILE A CA 1
ATOM 1227 C C . ILE A 1 155 ? 75.501 -42.995 -27.986 1.00 45.50 155 ILE A C 1
ATOM 1229 O O . ILE A 1 155 ? 74.520 -43.279 -27.311 1.00 45.50 155 ILE A O 1
ATOM 1233 N N . LYS A 1 156 ? 75.526 -43.062 -29.318 1.00 35.50 156 LYS A N 1
ATOM 1234 C CA . LYS A 1 156 ? 74.576 -43.565 -30.320 1.00 35.50 156 LYS A CA 1
ATOM 1235 C C . LYS A 1 156 ? 73.882 -44.901 -29.980 1.00 35.50 156 LYS A C 1
ATOM 1237 O O . LYS A 1 156 ? 74.566 -45.838 -29.591 1.00 35.50 156 LYS A O 1
ATOM 1242 N N . ARG A 1 157 ? 72.604 -45.049 -30.381 1.00 38.41 157 ARG A N 1
ATOM 1243 C CA . ARG A 1 157 ? 72.070 -46.136 -31.259 1.00 38.41 157 ARG A CA 1
ATOM 1244 C C . ARG A 1 157 ? 70.539 -46.019 -31.395 1.00 38.41 157 ARG A C 1
ATOM 1246 O O . ARG A 1 157 ? 69.803 -46.229 -30.448 1.00 38.41 157 ARG A O 1
ATOM 1253 N N . LYS A 1 158 ? 70.047 -45.509 -32.532 1.00 35.12 158 LYS A N 1
ATOM 1254 C CA . LYS A 1 158 ? 69.384 -46.293 -33.602 1.00 35.12 158 LYS A CA 1
ATOM 1255 C C . LYS A 1 158 ? 68.340 -47.303 -33.087 1.00 35.12 158 LYS A C 1
ATOM 1257 O O . LYS A 1 158 ? 68.724 -48.382 -32.655 1.00 35.12 158 LYS A O 1
ATOM 1262 N N . LYS A 1 159 ? 67.055 -47.034 -33.348 1.00 38.28 159 LYS A N 1
ATOM 1263 C CA . LYS A 1 159 ? 66.250 -47.804 -34.323 1.00 38.28 159 LYS A CA 1
ATOM 1264 C C . LYS A 1 159 ? 64.840 -47.219 -34.456 1.00 38.28 159 LYS A C 1
ATOM 1266 O O . LYS A 1 159 ? 63.946 -47.457 -33.657 1.00 38.28 159 LYS A O 1
ATOM 1271 N N . THR A 1 160 ? 64.663 -46.488 -35.545 1.00 39.06 160 THR A N 1
ATOM 1272 C CA . THR A 1 160 ? 63.439 -46.482 -36.337 1.00 39.06 160 THR A CA 1
ATOM 1273 C C . THR A 1 160 ? 62.990 -47.917 -36.623 1.00 39.06 160 THR A C 1
ATOM 1275 O O . THR A 1 160 ? 63.722 -48.666 -37.263 1.00 39.06 160 THR A O 1
ATOM 1278 N N . ILE A 1 161 ? 61.771 -48.286 -36.227 1.00 45.12 161 ILE A N 1
ATOM 1279 C CA . ILE A 1 161 ? 60.996 -49.319 -36.925 1.00 45.12 161 ILE A CA 1
ATOM 1280 C C . ILE A 1 161 ? 59.577 -48.784 -37.107 1.00 45.12 161 ILE A C 1
ATOM 1282 O O . ILE A 1 161 ? 58.726 -48.848 -36.225 1.00 45.12 161 ILE A O 1
ATOM 1286 N N . LYS A 1 162 ? 59.346 -48.242 -38.306 1.00 37.31 162 LYS A N 1
ATOM 1287 C CA . LYS A 1 162 ? 58.027 -48.155 -38.930 1.00 37.31 162 LYS A CA 1
ATOM 1288 C C . LYS A 1 162 ? 57.406 -49.554 -38.939 1.00 37.31 162 LYS A C 1
ATOM 1290 O O . LYS A 1 162 ? 57.990 -50.457 -39.530 1.00 37.31 162 LYS A O 1
ATOM 1295 N N . ARG A 1 163 ? 56.179 -49.703 -38.445 1.00 41.38 163 ARG A N 1
ATOM 1296 C CA . ARG A 1 163 ? 55.227 -50.683 -38.990 1.00 41.38 163 ARG A CA 1
ATOM 1297 C C . ARG A 1 163 ? 53.841 -50.047 -39.082 1.00 41.38 163 ARG A C 1
ATOM 1299 O O . ARG A 1 163 ? 53.043 -50.088 -38.158 1.00 41.38 163 ARG A O 1
ATOM 1306 N N . LYS A 1 164 ? 53.597 -49.431 -40.245 1.00 38.41 164 LYS A N 1
ATOM 1307 C CA . LYS A 1 164 ? 52.262 -49.250 -40.829 1.00 38.41 164 LYS A CA 1
ATOM 1308 C C . LYS A 1 164 ? 51.665 -50.629 -41.129 1.00 38.41 164 LYS A C 1
ATOM 1310 O O . LYS A 1 164 ? 52.388 -51.478 -41.647 1.00 38.41 164 LYS A O 1
ATOM 1315 N N . LYS A 1 165 ? 50.363 -50.781 -40.887 1.00 41.31 165 LYS A N 1
ATOM 1316 C CA . LYS A 1 165 ? 49.380 -51.553 -41.681 1.00 41.31 165 LYS A CA 1
ATOM 1317 C C . LYS A 1 165 ? 47.999 -51.270 -41.064 1.00 41.31 165 LYS A C 1
ATOM 1319 O O . LYS A 1 165 ? 47.647 -51.863 -40.057 1.00 41.31 165 LYS A O 1
ATOM 1324 N N . THR A 1 166 ? 47.350 -50.149 -41.389 1.00 42.44 166 THR A N 1
ATOM 1325 C CA . THR A 1 166 ? 46.266 -50.052 -42.397 1.00 42.44 166 THR A CA 1
ATOM 1326 C C . THR A 1 166 ? 45.472 -51.347 -42.606 1.00 42.44 166 THR A C 1
ATOM 1328 O O . THR A 1 166 ? 45.951 -52.298 -43.218 1.00 42.44 166 THR A O 1
ATOM 1331 N N . ILE A 1 167 ? 44.231 -51.335 -42.110 1.00 40.97 167 ILE A N 1
ATOM 1332 C CA . ILE A 1 167 ? 43.183 -52.341 -42.306 1.00 40.97 167 ILE A CA 1
ATOM 1333 C C . ILE A 1 167 ? 42.045 -51.685 -43.096 1.00 40.97 167 ILE A C 1
ATOM 1335 O O . ILE A 1 167 ? 41.472 -50.711 -42.615 1.00 40.97 167 ILE A O 1
ATOM 1339 N N . LYS A 1 168 ? 41.744 -52.252 -44.272 1.00 41.38 168 LYS A N 1
ATOM 1340 C CA . LYS A 1 168 ? 40.443 -52.403 -44.977 1.00 41.38 168 LYS A CA 1
ATOM 1341 C C . LYS A 1 168 ? 40.776 -52.565 -46.474 1.00 41.38 168 LYS A C 1
ATOM 1343 O O . LYS A 1 168 ? 41.318 -51.640 -47.059 1.00 41.38 168 LYS A O 1
ATOM 1348 N N . ARG A 1 169 ? 40.746 -53.762 -47.094 1.00 42.34 169 ARG A N 1
ATOM 1349 C CA . ARG A 1 169 ? 39.585 -54.631 -47.447 1.00 42.34 169 ARG A CA 1
ATOM 1350 C C . ARG A 1 169 ? 38.449 -53.791 -48.047 1.00 42.34 169 ARG A C 1
ATOM 1352 O O . ARG A 1 169 ? 38.018 -52.867 -47.376 1.00 42.34 169 ARG A O 1
ATOM 1359 N N . LYS A 1 170 ? 37.864 -54.063 -49.214 1.00 40.94 170 LYS A N 1
ATOM 1360 C CA . LYS A 1 170 ? 37.854 -55.185 -50.180 1.00 40.94 170 LYS A CA 1
ATOM 1361 C C . LYS A 1 170 ? 37.122 -54.620 -51.427 1.00 40.94 170 LYS A C 1
ATOM 1363 O O . LYS A 1 170 ? 36.255 -53.776 -51.250 1.00 40.94 170 LYS A O 1
ATOM 1368 N N . SER A 1 171 ? 37.560 -54.924 -52.648 1.00 41.84 171 SER A N 1
ATOM 1369 C CA . SER A 1 171 ? 36.857 -55.819 -53.595 1.00 41.84 171 SER A CA 1
ATOM 1370 C C . SER A 1 171 ? 35.407 -55.429 -53.923 1.00 41.84 171 SER A C 1
ATOM 1372 O O . SER A 1 171 ? 34.530 -55.669 -53.097 1.00 41.84 171 SER A O 1
ATOM 1374 N N . LYS A 1 172 ? 35.141 -54.983 -55.154 1.00 39.19 172 LYS A N 1
ATOM 1375 C CA . LYS A 1 172 ? 34.573 -55.804 -56.236 1.00 39.19 172 LYS A CA 1
ATOM 1376 C C . LYS A 1 172 ? 34.729 -55.062 -57.562 1.00 39.19 172 LYS A C 1
ATOM 1378 O O . LYS A 1 172 ? 34.729 -53.815 -57.507 1.00 39.19 172 LYS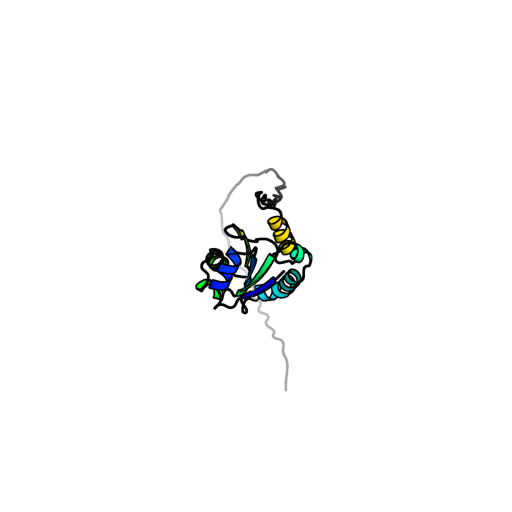 A O 1
#

Organism: NCBI:txid1070528